Protein AF-A0A251V223-F1 (afdb_monomer)

Structure (mmCIF, N/CA/C/O backbone):
data_AF-A0A251V223-F1
#
_entry.id   AF-A0A251V223-F1
#
loop_
_atom_site.group_PDB
_atom_site.id
_atom_site.type_symbol
_atom_site.label_atom_id
_atom_site.label_alt_id
_atom_site.label_comp_id
_atom_site.label_asym_id
_atom_site.label_entity_id
_atom_site.label_seq_id
_atom_site.pdbx_PDB_ins_code
_atom_site.Cartn_x
_atom_site.Cartn_y
_atom_site.Cartn_z
_atom_site.occupancy
_atom_site.B_iso_or_equiv
_atom_site.auth_seq_id
_atom_site.auth_comp_id
_atom_site.auth_asym_id
_atom_site.auth_atom_id
_atom_site.pdbx_PDB_model_num
ATOM 1 N N . MET A 1 1 ? -6.880 -3.006 -22.322 1.00 41.28 1 MET A N 1
ATOM 2 C CA . MET A 1 1 ? -6.298 -1.917 -21.512 1.00 41.28 1 MET A CA 1
ATOM 3 C C . MET A 1 1 ? -5.594 -2.531 -20.310 1.00 41.28 1 MET A C 1
ATOM 5 O O . MET A 1 1 ? -6.215 -2.569 -19.273 1.00 41.28 1 MET A O 1
ATOM 9 N N . PHE A 1 2 ? -4.364 -3.046 -20.436 1.00 43.62 2 PHE A N 1
ATOM 10 C CA . PHE A 1 2 ? -3.492 -3.341 -19.281 1.00 43.62 2 PHE A CA 1
ATOM 11 C C . PHE A 1 2 ? -2.027 -3.303 -19.741 1.00 43.62 2 PHE A C 1
ATOM 13 O O . PHE A 1 2 ? -1.400 -4.330 -19.948 1.00 43.62 2 PHE A O 1
ATOM 20 N N . TYR A 1 3 ? -1.504 -2.094 -19.959 1.00 54.19 3 TYR A N 1
ATOM 21 C CA . TYR A 1 3 ? -0.071 -1.851 -20.200 1.00 54.19 3 TYR A CA 1
ATOM 22 C C . TYR A 1 3 ? 0.704 -1.681 -18.875 1.00 54.19 3 TYR A C 1
ATOM 24 O O . TYR A 1 3 ? 1.846 -1.253 -18.866 1.00 54.19 3 TYR A O 1
ATOM 32 N N . ALA A 1 4 ? 0.076 -1.966 -17.729 1.00 58.78 4 ALA A N 1
ATOM 33 C CA . ALA A 1 4 ? 0.674 -1.680 -16.427 1.00 58.78 4 ALA A CA 1
ATOM 34 C C . ALA A 1 4 ? 1.586 -2.802 -15.892 1.00 58.78 4 ALA A C 1
ATOM 36 O O . ALA A 1 4 ? 2.316 -2.545 -14.944 1.00 58.78 4 ALA A O 1
ATOM 37 N N . GLY A 1 5 ? 1.583 -4.001 -16.498 1.00 67.31 5 GLY A N 1
ATOM 38 C CA . GLY A 1 5 ? 2.536 -5.083 -16.195 1.00 67.31 5 GLY A CA 1
ATOM 39 C C . GLY A 1 5 ? 2.776 -5.333 -14.697 1.00 67.31 5 GLY A C 1
ATOM 40 O O . GLY A 1 5 ? 1.852 -5.222 -13.891 1.00 67.31 5 GLY A O 1
ATOM 41 N N . SER A 1 6 ? 4.027 -5.636 -14.338 1.00 69.50 6 SER A N 1
ATOM 42 C CA . SER A 1 6 ? 4.510 -5.774 -12.952 1.00 69.50 6 SER A CA 1
ATOM 43 C C . SER A 1 6 ? 4.490 -4.461 -12.159 1.00 69.50 6 SER A C 1
ATOM 45 O O . SER A 1 6 ? 4.339 -4.487 -10.941 1.00 69.50 6 SER A O 1
ATOM 47 N N . ALA A 1 7 ? 4.553 -3.306 -12.831 1.00 74.81 7 ALA A N 1
ATOM 48 C CA . ALA A 1 7 ? 4.525 -1.993 -12.179 1.00 74.81 7 ALA A CA 1
ATOM 49 C C . ALA A 1 7 ? 3.204 -1.728 -11.431 1.00 74.81 7 ALA A C 1
ATOM 51 O O . ALA A 1 7 ? 3.151 -0.948 -10.480 1.00 74.81 7 ALA A O 1
ATOM 52 N N . TRP A 1 8 ? 2.111 -2.391 -11.824 1.00 81.94 8 TRP A N 1
ATOM 53 C CA . TRP A 1 8 ? 0.856 -2.327 -11.076 1.00 81.94 8 TRP A CA 1
ATOM 54 C C . TRP A 1 8 ? 0.956 -2.976 -9.689 1.00 81.94 8 TRP A C 1
ATOM 56 O O . TRP A 1 8 ? 0.368 -2.468 -8.728 1.00 81.94 8 TRP A O 1
ATOM 66 N N . ASP A 1 9 ? 1.712 -4.069 -9.572 1.00 81.19 9 ASP A N 1
ATOM 67 C CA . ASP A 1 9 ? 1.897 -4.784 -8.309 1.00 81.19 9 ASP A CA 1
ATOM 68 C C . ASP A 1 9 ? 2.798 -4.005 -7.342 1.00 81.19 9 ASP A C 1
ATOM 70 O O . ASP A 1 9 ? 2.593 -4.068 -6.129 1.00 81.19 9 ASP A O 1
ATOM 74 N N . GLU A 1 10 ? 3.723 -3.190 -7.851 1.00 80.81 10 GLU A N 1
ATOM 75 C CA . GLU A 1 10 ? 4.549 -2.281 -7.041 1.00 80.81 10 GLU A CA 1
ATOM 76 C C . GLU A 1 10 ? 3.699 -1.206 -6.335 1.00 80.81 10 GLU A C 1
ATOM 78 O O . GLU A 1 10 ? 3.931 -0.860 -5.174 1.00 80.81 10 GLU A O 1
ATOM 83 N N . LEU A 1 11 ? 2.618 -0.746 -6.977 1.00 86.50 11 LEU A N 1
ATOM 84 C CA . LEU A 1 11 ? 1.714 0.280 -6.440 1.00 86.50 11 LEU A CA 1
ATOM 85 C C . LEU A 1 11 ? 0.726 -0.238 -5.380 1.00 86.50 11 LEU A C 1
ATOM 87 O O . LEU A 1 11 ? -0.094 0.535 -4.869 1.00 86.50 11 LEU A O 1
ATOM 91 N N . LYS A 1 12 ? 0.776 -1.526 -5.014 1.00 87.44 12 LYS A N 1
ATOM 92 C CA . LYS A 1 12 ? -0.179 -2.162 -4.088 1.00 87.44 12 LYS A CA 1
ATOM 93 C C . LYS A 1 12 ? -0.335 -1.427 -2.749 1.00 87.44 12 LYS A C 1
ATOM 95 O O . LYS A 1 12 ? -1.466 -1.260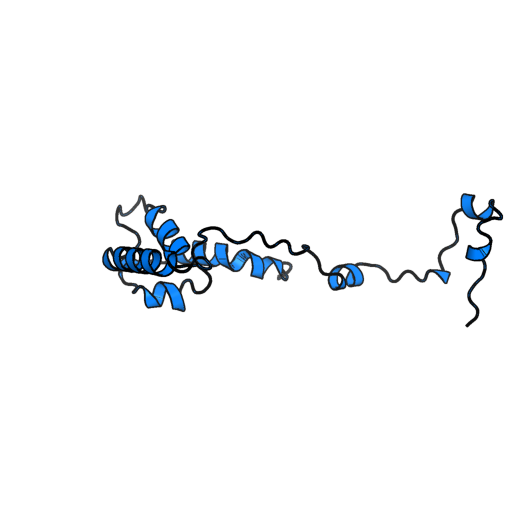 -2.292 1.00 87.44 12 LYS A O 1
ATOM 100 N N . HIS A 1 13 ? 0.759 -0.932 -2.161 1.00 88.88 13 HIS A N 1
ATOM 101 C CA . HIS A 1 13 ? 0.741 -0.210 -0.883 1.00 88.88 13 HIS A CA 1
ATOM 102 C C . HIS A 1 13 ? -0.004 1.127 -1.005 1.00 88.88 13 HIS A C 1
ATOM 104 O O . HIS A 1 13 ? -0.905 1.418 -0.218 1.00 88.88 13 HIS A O 1
ATOM 110 N N . LEU A 1 14 ? 0.311 1.913 -2.041 1.00 89.00 14 LEU A N 1
ATOM 111 C CA . LEU A 1 14 ? -0.360 3.185 -2.320 1.00 89.00 14 LEU A CA 1
ATOM 112 C C . LEU A 1 14 ? -1.855 2.966 -2.577 1.00 89.00 14 LEU A C 1
ATOM 114 O O . LEU A 1 14 ? -2.704 3.682 -2.048 1.00 89.00 14 LEU A O 1
ATOM 118 N N . ARG A 1 15 ? -2.186 1.945 -3.369 1.00 90.44 15 ARG A N 1
ATOM 119 C CA . ARG A 1 15 ? -3.566 1.643 -3.745 1.00 90.44 15 ARG A CA 1
ATOM 120 C C . ARG A 1 15 ? -4.406 1.236 -2.536 1.00 90.44 15 ARG A C 1
ATOM 122 O O . ARG A 1 15 ? -5.544 1.685 -2.419 1.00 90.44 15 ARG A O 1
ATOM 129 N N . GLN A 1 16 ? -3.844 0.448 -1.619 1.00 89.75 16 GLN A N 1
ATOM 130 C CA . GLN A 1 16 ? -4.504 0.140 -0.351 1.00 89.75 16 GLN A CA 1
ATOM 131 C C . GLN A 1 16 ? -4.639 1.364 0.550 1.00 89.75 16 GLN A C 1
ATOM 133 O O . GLN A 1 16 ? -5.707 1.561 1.118 1.00 89.75 16 GLN A O 1
ATOM 138 N N . ALA A 1 17 ? -3.621 2.224 0.640 1.00 89.88 17 ALA A N 1
ATOM 139 C CA . ALA A 1 17 ? -3.705 3.448 1.435 1.00 89.88 17 ALA A CA 1
ATOM 140 C C . ALA A 1 17 ? -4.825 4.375 0.934 1.00 89.88 17 ALA A C 1
ATOM 142 O O . ALA A 1 17 ? -5.624 4.874 1.724 1.00 89.88 17 ALA A O 1
ATOM 143 N N . ILE A 1 18 ? -4.939 4.551 -0.385 1.00 88.81 18 ILE A N 1
ATOM 144 C CA . ILE A 1 18 ? -6.023 5.327 -0.999 1.00 88.81 18 ILE A CA 1
ATOM 145 C C . ILE A 1 18 ? -7.374 4.641 -0.769 1.00 88.81 18 ILE A C 1
ATOM 147 O O . ILE A 1 18 ? -8.328 5.299 -0.360 1.00 88.81 18 ILE A O 1
ATOM 151 N N . GLY A 1 19 ? -7.458 3.323 -0.979 1.00 88.06 19 GLY A N 1
ATOM 152 C CA . GLY A 1 19 ? -8.669 2.548 -0.709 1.00 88.06 19 GLY A CA 1
ATOM 153 C C . GLY A 1 19 ? -9.146 2.731 0.731 1.00 88.06 19 GLY A C 1
ATOM 154 O O . GLY A 1 19 ? -10.297 3.086 0.958 1.00 88.06 19 GLY A O 1
ATOM 155 N N . PHE A 1 20 ? -8.234 2.613 1.695 1.00 87.31 20 PHE A N 1
ATOM 156 C CA . PHE A 1 20 ? -8.496 2.868 3.106 1.00 87.31 20 PHE A CA 1
ATOM 157 C C . PHE A 1 20 ? -8.990 4.290 3.372 1.00 87.31 20 PHE A C 1
ATOM 159 O O . PHE A 1 20 ? -9.886 4.489 4.191 1.00 87.31 20 PHE A O 1
ATOM 166 N N . LEU A 1 21 ? -8.434 5.296 2.692 1.00 84.88 21 LEU A N 1
ATOM 167 C CA . LEU A 1 21 ? -8.851 6.687 2.854 1.00 84.88 21 LEU A CA 1
ATOM 168 C C . LEU A 1 21 ? -10.285 6.936 2.370 1.00 84.88 21 LEU A C 1
ATOM 170 O O . LEU A 1 21 ? -11.006 7.673 3.039 1.00 84.88 21 LEU A O 1
ATOM 174 N N . VAL A 1 22 ? -10.713 6.282 1.291 1.00 84.94 22 VAL A N 1
ATOM 175 C CA . VAL A 1 22 ? -12.019 6.511 0.645 1.00 84.94 22 VAL A CA 1
ATOM 176 C C . VAL A 1 22 ? -13.176 5.750 1.315 1.00 84.94 22 VAL A C 1
ATOM 178 O O . VAL A 1 22 ? -14.339 6.068 1.079 1.00 84.94 22 VAL A O 1
ATOM 181 N N . ILE A 1 23 ? -12.899 4.771 2.182 1.00 83.50 23 ILE A N 1
ATOM 182 C CA . ILE A 1 23 ? -13.949 3.996 2.865 1.00 83.50 23 ILE A CA 1
ATOM 183 C C . ILE A 1 23 ? -14.841 4.893 3.734 1.00 83.50 23 ILE A C 1
ATOM 185 O O . ILE A 1 23 ? -14.364 5.664 4.568 1.00 83.50 23 ILE A O 1
ATOM 189 N N . HIS A 1 24 ? -16.155 4.729 3.585 1.00 74.50 24 HIS A N 1
ATOM 190 C CA . HIS A 1 24 ? -17.157 5.355 4.443 1.00 74.50 24 HIS A CA 1
ATOM 191 C C . HIS A 1 24 ? -17.365 4.556 5.743 1.00 74.50 24 HIS A C 1
ATOM 193 O O . HIS A 1 24 ? -17.183 3.343 5.775 1.00 74.50 24 HIS A O 1
ATOM 199 N N . GLU A 1 25 ? -17.767 5.238 6.822 1.00 71.25 25 GLU A N 1
ATOM 200 C CA . GLU A 1 25 ? -18.110 4.629 8.125 1.00 71.25 25 GLU A CA 1
ATOM 201 C C . GLU A 1 25 ? -17.005 3.781 8.790 1.00 71.25 25 GLU A C 1
ATOM 203 O O . GLU A 1 25 ? -17.272 2.817 9.510 1.00 71.25 25 GLU A O 1
ATOM 208 N N . LYS A 1 26 ? -15.744 4.178 8.620 1.00 76.12 26 LYS A N 1
ATOM 209 C CA . LYS A 1 26 ? -14.575 3.536 9.244 1.00 76.12 26 LYS A CA 1
ATOM 210 C C . LYS A 1 26 ? -14.656 3.404 10.780 1.00 76.12 26 LYS A C 1
ATOM 212 O O . LYS A 1 26 ? -14.016 2.526 11.350 1.00 76.12 26 LYS A O 1
ATOM 217 N N . SER A 1 27 ? -15.473 4.215 11.459 1.00 72.62 27 SER A N 1
ATOM 218 C CA . SER A 1 27 ? -15.721 4.127 12.907 1.00 72.62 27 SER A CA 1
ATOM 219 C C . SER A 1 27 ? -16.454 2.854 13.349 1.00 72.62 27 SER A C 1
ATOM 221 O O . SER A 1 27 ? -16.389 2.507 14.526 1.00 72.62 27 SER A O 1
ATOM 223 N N . LYS A 1 28 ? -17.131 2.148 12.433 1.00 80.38 28 LYS A N 1
ATOM 224 C CA . LYS A 1 28 ? -17.814 0.874 12.717 1.00 80.38 28 LYS A CA 1
ATOM 225 C C . LYS A 1 28 ? -16.920 -0.347 12.503 1.00 80.38 28 LYS A C 1
ATOM 227 O O . LYS A 1 28 ? -17.322 -1.453 12.851 1.00 80.38 28 LYS A O 1
ATOM 232 N N . LYS A 1 29 ? -15.739 -0.160 11.908 1.00 84.19 29 LYS A N 1
ATOM 233 C CA . LYS A 1 29 ? -14.821 -1.246 11.572 1.00 84.19 29 LYS A CA 1
ATOM 234 C C . LYS A 1 29 ? -13.925 -1.596 12.748 1.00 84.19 29 LYS A C 1
ATOM 236 O O . LYS A 1 29 ? -13.388 -0.727 13.434 1.00 84.19 29 LYS A O 1
ATOM 241 N N . THR A 1 30 ? -13.773 -2.892 12.974 1.00 88.00 30 THR A N 1
ATOM 242 C CA . THR A 1 30 ? -12.858 -3.440 13.971 1.00 88.00 30 THR A CA 1
ATOM 243 C C . THR A 1 30 ? -11.421 -3.422 13.456 1.00 88.00 30 THR A C 1
ATOM 245 O O . THR A 1 30 ? -11.166 -3.298 12.259 1.00 88.00 30 THR A O 1
ATOM 248 N N . LEU A 1 31 ? -10.460 -3.543 14.373 1.00 87.06 31 LEU A N 1
ATOM 249 C CA . LEU A 1 31 ? -9.045 -3.579 14.008 1.00 87.06 31 LEU A CA 1
ATOM 250 C C . LEU A 1 31 ? -8.720 -4.753 13.073 1.00 87.06 31 LEU A C 1
ATOM 252 O O . LEU A 1 31 ? -7.970 -4.569 12.119 1.00 87.06 31 LEU A O 1
ATOM 256 N N . ASP A 1 32 ? -9.303 -5.924 13.328 1.00 87.38 32 ASP A N 1
ATOM 257 C CA . ASP A 1 32 ? -9.048 -7.127 12.537 1.00 87.38 32 ASP A CA 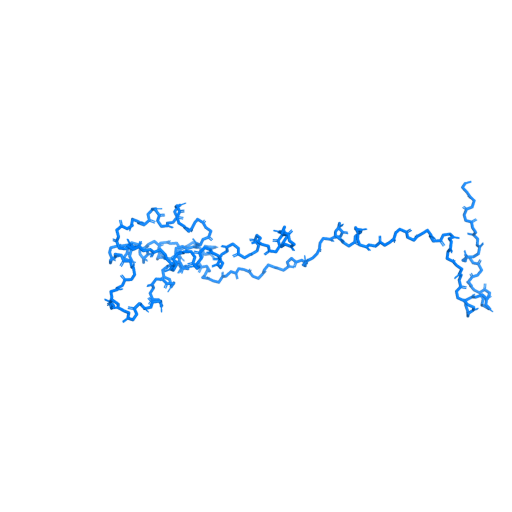1
ATOM 258 C C . ASP A 1 32 ? -9.590 -6.981 11.110 1.00 87.38 32 ASP A C 1
ATOM 260 O O . ASP A 1 32 ? -8.864 -7.257 10.162 1.00 87.38 32 ASP A O 1
ATOM 264 N N . GLU A 1 33 ? -10.799 -6.438 10.933 1.00 88.69 33 GLU A N 1
ATOM 265 C CA . GLU A 1 33 ? -11.322 -6.118 9.594 1.00 88.69 33 GLU A CA 1
ATOM 266 C C . GLU A 1 33 ? -10.410 -5.120 8.858 1.00 88.69 33 GLU A C 1
ATOM 268 O O . GLU A 1 33 ? -10.194 -5.225 7.653 1.00 88.69 33 GLU A O 1
ATOM 273 N N . ILE A 1 34 ? -9.841 -4.139 9.567 1.00 87.88 34 ILE A N 1
ATOM 274 C CA . ILE A 1 34 ? -8.948 -3.151 8.948 1.00 87.88 34 ILE A CA 1
ATOM 275 C C . ILE A 1 34 ? -7.639 -3.796 8.486 1.00 87.88 34 ILE A C 1
ATOM 277 O O . ILE A 1 34 ? -7.187 -3.516 7.379 1.00 87.88 34 ILE A O 1
ATOM 281 N N . ILE A 1 35 ? -7.029 -4.644 9.313 1.00 87.25 35 ILE A N 1
ATOM 282 C CA . ILE A 1 35 ? -5.737 -5.265 9.000 1.00 87.25 35 ILE A CA 1
ATOM 283 C C . ILE A 1 35 ? -5.904 -6.369 7.956 1.00 87.25 35 ILE A C 1
ATOM 285 O O . ILE A 1 35 ? -5.149 -6.407 6.992 1.00 87.25 35 ILE A O 1
ATOM 289 N N . TYR A 1 36 ? -6.876 -7.260 8.134 1.00 87.56 36 TYR A N 1
ATOM 290 C CA . TYR A 1 36 ? -6.972 -8.478 7.333 1.00 87.56 36 TYR A CA 1
ATOM 291 C C . TYR A 1 36 ? -7.838 -8.315 6.082 1.00 87.56 36 TYR A C 1
ATOM 293 O O . TYR A 1 36 ? -7.478 -8.862 5.041 1.00 87.56 36 TYR A O 1
ATOM 301 N N . ASP A 1 37 ? -8.918 -7.528 6.141 1.00 86.12 37 ASP A N 1
ATOM 302 C CA . ASP A 1 37 ? -9.839 -7.394 5.003 1.00 86.12 37 ASP A CA 1
ATOM 303 C C . ASP A 1 37 ? -9.549 -6.150 4.157 1.00 86.12 37 ASP A C 1
ATOM 305 O O . ASP A 1 37 ? -9.617 -6.200 2.928 1.00 86.12 37 ASP A O 1
ATOM 309 N N . LEU A 1 38 ? -9.237 -5.016 4.794 1.00 86.88 38 LEU A N 1
ATOM 310 C CA . LEU A 1 38 ? -9.077 -3.739 4.089 1.00 86.88 38 LEU A CA 1
ATOM 311 C C . LEU A 1 38 ? -7.636 -3.484 3.638 1.00 86.88 38 LEU A C 1
ATOM 313 O O . LEU A 1 38 ? -7.409 -3.069 2.498 1.00 86.88 38 LEU A O 1
ATOM 317 N N . CYS A 1 39 ? -6.667 -3.719 4.523 1.00 89.62 39 CYS A N 1
ATOM 318 C CA . CYS A 1 39 ? -5.280 -3.302 4.331 1.00 89.62 39 CYS A CA 1
ATOM 319 C C . CYS A 1 39 ? -4.244 -4.414 4.593 1.00 89.62 39 CYS A C 1
ATOM 321 O O . CYS A 1 39 ? -3.268 -4.149 5.295 1.00 89.62 39 CYS A O 1
ATOM 323 N N . PRO A 1 40 ? -4.369 -5.624 4.013 1.00 88.69 40 PRO A N 1
ATOM 324 C CA . PRO A 1 40 ? -3.450 -6.732 4.303 1.00 88.69 40 PRO A CA 1
ATOM 325 C C . PRO A 1 40 ? -1.992 -6.499 3.885 1.00 88.69 40 PRO A C 1
ATOM 327 O O . PRO A 1 40 ? -1.120 -7.266 4.280 1.00 88.69 40 PRO A O 1
ATOM 330 N N . VAL A 1 41 ? -1.708 -5.479 3.070 1.00 86.94 41 VAL A N 1
ATOM 331 C CA . VAL A 1 41 ? -0.349 -5.149 2.616 1.00 86.94 41 VAL A CA 1
ATOM 332 C C . VAL A 1 41 ? 0.254 -3.996 3.429 1.00 86.94 41 VAL A C 1
ATOM 334 O O . VAL A 1 41 ? 1.468 -3.820 3.423 1.00 86.94 41 VAL A O 1
ATOM 337 N N . LEU A 1 42 ? -0.554 -3.216 4.155 1.00 87.81 42 LEU A N 1
ATOM 338 C CA . LEU A 1 42 ? -0.051 -2.127 4.996 1.00 87.81 42 LEU A CA 1
ATOM 339 C C . LEU A 1 42 ? 0.251 -2.615 6.411 1.00 87.81 42 LEU A C 1
ATOM 341 O O . LEU A 1 42 ? -0.519 -3.362 7.013 1.00 87.81 42 LEU A O 1
ATOM 345 N N . SER A 1 43 ? 1.340 -2.114 6.992 1.00 87.38 43 SER A N 1
ATOM 346 C CA . SER A 1 43 ? 1.656 -2.394 8.391 1.00 87.38 43 SER A CA 1
ATOM 347 C C . SER A 1 43 ? 0.740 -1.620 9.343 1.00 87.38 43 SER A C 1
ATOM 349 O O . SER A 1 43 ? 0.236 -0.537 9.026 1.00 87.38 43 SER A O 1
ATOM 351 N N . ILE A 1 44 ? 0.581 -2.123 10.572 1.00 88.12 44 ILE A N 1
ATOM 352 C CA . ILE A 1 44 ? -0.179 -1.436 11.631 1.00 88.12 44 ILE A CA 1
ATOM 353 C C . ILE A 1 44 ? 0.356 -0.013 11.848 1.00 88.12 44 ILE A C 1
ATOM 355 O O . ILE A 1 44 ? -0.424 0.918 12.050 1.00 88.12 44 ILE A O 1
ATOM 359 N N . GLN A 1 45 ? 1.676 0.181 11.746 1.00 86.31 45 GLN A N 1
ATOM 360 C CA . GLN A 1 45 ? 2.292 1.500 11.868 1.00 86.31 45 GLN A CA 1
ATOM 361 C C . GLN A 1 45 ? 1.884 2.446 10.733 1.00 86.31 45 GLN A C 1
ATOM 363 O O . GLN A 1 45 ? 1.587 3.615 10.990 1.00 86.31 45 GLN A O 1
ATOM 368 N N . GLN A 1 46 ? 1.847 1.960 9.489 1.00 88.38 46 GLN A N 1
ATOM 369 C CA . GLN A 1 46 ? 1.413 2.742 8.330 1.00 88.38 46 GLN A CA 1
ATOM 370 C C . GLN A 1 46 ? -0.062 3.124 8.444 1.00 88.38 46 GLN A C 1
ATOM 372 O O . GLN A 1 46 ? -0.402 4.296 8.287 1.00 88.38 46 GLN A O 1
ATOM 377 N N . ILE A 1 47 ? -0.923 2.169 8.805 1.00 87.88 47 ILE A N 1
ATOM 378 C CA . ILE A 1 47 ? -2.359 2.405 9.001 1.00 87.88 47 ILE A CA 1
ATOM 379 C C . ILE A 1 47 ? -2.586 3.424 10.122 1.00 87.88 47 ILE A C 1
ATOM 381 O O . ILE A 1 47 ? -3.356 4.370 9.943 1.00 87.88 47 ILE A O 1
ATOM 385 N N . TYR A 1 48 ? -1.890 3.283 11.256 1.00 87.00 48 TYR A N 1
ATOM 386 C CA . TYR A 1 48 ? -1.960 4.233 12.367 1.00 87.00 48 TYR A CA 1
ATOM 387 C C . TYR A 1 48 ? -1.575 5.643 11.914 1.00 87.00 48 TYR A C 1
ATOM 389 O O . TYR A 1 48 ? -2.341 6.583 12.119 1.00 87.00 48 TYR A O 1
ATOM 397 N N . ARG A 1 49 ? -0.433 5.787 11.227 1.00 86.56 49 ARG A N 1
ATOM 398 C CA . ARG A 1 49 ? 0.027 7.078 10.704 1.00 86.56 49 ARG A CA 1
ATOM 399 C C . ARG A 1 49 ? -0.991 7.703 9.756 1.00 86.56 49 ARG A C 1
ATOM 401 O O . ARG A 1 49 ? -1.349 8.859 9.963 1.00 86.56 49 ARG A O 1
ATOM 408 N N . ILE A 1 50 ? -1.487 6.952 8.770 1.00 86.75 50 ILE A N 1
ATOM 409 C CA . ILE A 1 50 ? -2.516 7.428 7.830 1.00 86.75 50 ILE A CA 1
ATOM 410 C C . ILE A 1 50 ? -3.757 7.900 8.601 1.00 86.75 50 ILE A C 1
ATOM 412 O O . ILE A 1 50 ? -4.260 8.991 8.351 1.00 86.75 50 ILE A O 1
ATOM 416 N N . SER A 1 51 ? -4.203 7.122 9.588 1.00 84.50 51 SER A N 1
ATOM 417 C CA . SER A 1 51 ? -5.414 7.401 10.370 1.00 84.50 51 SER A CA 1
ATOM 418 C C . SER A 1 51 ? -5.302 8.627 11.277 1.00 84.50 51 SER A C 1
ATOM 420 O O . SER A 1 51 ? -6.312 9.266 11.551 1.00 84.50 51 SER A O 1
ATOM 422 N N . THR A 1 52 ? -4.099 8.944 11.764 1.00 81.19 52 THR A N 1
ATOM 423 C CA . THR A 1 52 ? -3.860 10.102 12.643 1.00 81.19 52 THR A CA 1
ATOM 424 C C . THR A 1 52 ? -3.407 11.358 11.903 1.00 81.19 52 THR A C 1
ATOM 426 O O . THR A 1 52 ? -3.536 12.448 12.448 1.00 81.19 52 THR A O 1
ATOM 429 N N . MET A 1 53 ? -2.847 11.223 10.695 1.00 80.38 53 MET A N 1
ATOM 430 C CA . MET A 1 53 ? -2.403 12.361 9.878 1.00 80.38 53 MET A CA 1
ATOM 431 C C . MET A 1 53 ? -3.500 12.869 8.937 1.00 80.38 53 MET A C 1
ATOM 433 O O . MET A 1 53 ? -3.474 14.036 8.560 1.00 80.38 53 MET A O 1
ATOM 437 N N . TYR A 1 54 ? -4.454 12.016 8.550 1.00 69.88 54 TYR A N 1
ATOM 438 C CA . TYR A 1 54 ? -5.600 12.426 7.746 1.00 69.88 54 TYR A CA 1
ATOM 439 C C . TYR A 1 54 ? -6.716 12.985 8.634 1.00 69.88 54 TYR A C 1
ATOM 441 O O . TYR A 1 54 ? -7.242 12.286 9.503 1.00 69.88 54 TYR A O 1
ATOM 449 N N . TRP A 1 55 ? -7.094 14.237 8.386 1.00 62.69 55 TRP A N 1
ATOM 450 C CA . TRP A 1 55 ? -8.192 14.918 9.063 1.00 62.69 55 TRP A CA 1
ATOM 451 C C . TRP A 1 55 ? -9.311 15.182 8.052 1.00 62.69 55 TRP A C 1
ATOM 453 O O . TRP A 1 55 ? -9.086 15.834 7.034 1.00 62.69 55 TRP A O 1
ATOM 463 N N . ASP A 1 56 ? -10.502 14.630 8.293 1.00 63.44 56 ASP A N 1
ATOM 464 C CA . ASP A 1 56 ? -11.672 14.931 7.467 1.00 63.44 56 ASP A CA 1
ATOM 465 C C . ASP A 1 56 ? -12.291 16.252 7.940 1.00 63.44 56 ASP A C 1
ATOM 467 O O . ASP A 1 56 ? -13.047 16.301 8.918 1.00 63.44 56 ASP A O 1
ATOM 471 N N . ASP A 1 57 ? -11.952 17.330 7.233 1.00 58.38 57 ASP A N 1
ATOM 472 C CA . ASP A 1 57 ? -12.419 18.693 7.503 1.00 58.38 57 ASP A CA 1
ATOM 473 C C . ASP A 1 57 ? -13.954 18.830 7.487 1.00 58.38 57 ASP A C 1
ATOM 475 O O . ASP A 1 57 ? -14.485 19.781 8.062 1.00 58.38 57 ASP A O 1
ATOM 479 N N . LYS A 1 58 ? -14.700 17.901 6.862 1.00 57.16 58 LYS A N 1
ATOM 480 C CA . LYS A 1 58 ? -16.169 17.992 6.773 1.00 57.16 58 LYS A CA 1
ATOM 481 C C . LYS A 1 58 ? -16.903 17.505 8.018 1.00 57.16 58 LYS A C 1
ATOM 483 O O . LYS A 1 58 ? -18.017 17.968 8.259 1.00 57.16 58 LYS A O 1
ATOM 488 N N . TYR A 1 59 ? -16.315 16.595 8.795 1.00 56.34 59 TYR A N 1
ATOM 489 C CA . TYR A 1 59 ? -16.996 15.977 9.941 1.00 56.34 59 TYR A CA 1
ATOM 490 C C . TYR A 1 59 ? -16.236 16.099 11.265 1.00 56.34 59 TYR A C 1
ATOM 492 O O . TYR A 1 59 ? -16.816 15.804 12.305 1.00 56.34 59 TYR A O 1
ATOM 500 N N . GLY A 1 60 ? -14.975 16.559 11.271 1.00 54.09 60 GLY A N 1
ATOM 501 C CA . GLY A 1 60 ? -14.219 16.859 12.500 1.00 54.09 60 GLY A CA 1
ATOM 502 C C . GLY A 1 60 ? -14.014 15.664 13.445 1.00 54.09 60 GLY A C 1
ATOM 503 O O . GLY A 1 60 ? -13.547 15.827 14.572 1.00 54.09 60 GLY A O 1
ATOM 504 N N . THR A 1 61 ? -14.381 14.461 13.007 1.00 55.69 61 THR A N 1
ATOM 505 C CA . THR A 1 61 ? -14.284 13.218 13.764 1.00 55.69 61 THR A CA 1
ATOM 506 C C . THR A 1 61 ? -13.107 12.402 13.263 1.00 55.69 61 THR A C 1
ATOM 508 O O . THR A 1 61 ? -12.921 12.240 12.057 1.00 55.69 61 THR A O 1
ATOM 511 N N . HIS A 1 62 ? -12.340 11.842 14.200 1.00 58.78 62 HIS A N 1
ATOM 512 C CA . HIS A 1 62 ? -11.280 10.884 13.902 1.00 58.78 62 HIS A CA 1
ATOM 513 C C . HIS A 1 62 ? -11.820 9.781 12.982 1.00 58.78 62 HIS A C 1
ATOM 515 O O . HIS A 1 62 ? -12.873 9.202 13.249 1.00 58.78 62 HIS A O 1
ATOM 521 N N . SER A 1 63 ? -11.092 9.496 11.899 1.00 68.62 63 SER A N 1
ATOM 522 C CA . SER A 1 63 ? -11.515 8.531 10.875 1.00 68.62 63 SER A CA 1
ATOM 523 C C . SER A 1 63 ? -11.747 7.123 11.436 1.00 68.62 63 SER A C 1
ATOM 525 O O . SER A 1 63 ? -12.497 6.358 10.852 1.00 68.62 63 SER A O 1
ATOM 527 N N . LEU A 1 64 ? -11.131 6.760 12.563 1.00 78.56 64 LEU A N 1
ATOM 528 C CA . LEU A 1 64 ? -11.287 5.458 13.211 1.00 78.56 64 LEU A CA 1
ATOM 529 C C . LEU A 1 64 ? -11.858 5.592 14.621 1.00 78.56 64 LEU A C 1
ATOM 531 O O . LEU A 1 64 ? -11.696 6.621 15.277 1.00 78.56 64 LEU A O 1
ATOM 535 N N . HIS A 1 65 ? -12.467 4.509 15.111 1.00 83.38 65 HIS A N 1
ATOM 536 C CA . HIS A 1 65 ? -12.912 4.432 16.498 1.00 83.38 65 HIS A CA 1
ATOM 537 C C . HIS A 1 65 ? -11.717 4.607 17.462 1.00 83.38 65 HIS A C 1
ATOM 539 O O . HIS A 1 65 ? -10.668 3.991 17.236 1.00 83.38 65 HIS A O 1
ATOM 545 N N . PRO A 1 66 ? -11.845 5.381 18.557 1.00 82.69 66 PRO A N 1
ATOM 546 C CA . PRO A 1 66 ? -10.747 5.620 19.500 1.00 82.69 66 PRO A CA 1
ATOM 547 C C . PRO A 1 66 ? -10.122 4.333 20.053 1.00 82.69 66 PRO A C 1
ATOM 549 O O . PRO A 1 66 ? -8.901 4.240 20.189 1.00 82.69 66 PRO A O 1
ATOM 552 N N . ASP A 1 67 ? -10.941 3.307 20.295 1.00 86.19 67 ASP A N 1
ATOM 553 C CA . ASP A 1 67 ? -10.463 2.005 20.773 1.00 86.19 67 ASP A CA 1
ATOM 554 C C . ASP A 1 67 ? -9.565 1.299 19.757 1.00 86.19 67 ASP A C 1
ATOM 556 O O . ASP A 1 67 ? -8.611 0.625 20.137 1.00 86.19 67 ASP A O 1
ATOM 560 N N . VAL A 1 68 ? -9.841 1.463 18.460 1.00 87.44 68 VAL A N 1
ATOM 561 C CA . VAL A 1 68 ? -9.008 0.903 17.389 1.00 87.44 68 VAL A CA 1
ATOM 562 C C . VAL A 1 68 ? -7.652 1.605 17.380 1.00 87.44 68 VAL A C 1
ATOM 564 O O . VAL A 1 68 ? -6.625 0.932 17.371 1.00 87.44 68 VAL A O 1
ATOM 567 N N . ILE A 1 69 ? -7.632 2.938 17.488 1.00 86.81 69 ILE A N 1
ATOM 568 C CA . ILE A 1 69 ? -6.393 3.730 17.571 1.00 86.81 69 ILE A CA 1
ATOM 569 C C . ILE A 1 69 ? -5.574 3.336 18.813 1.00 86.81 69 ILE A C 1
ATOM 571 O O . ILE A 1 69 ? -4.352 3.180 18.738 1.00 86.81 69 ILE A O 1
ATOM 575 N N . SER A 1 70 ? -6.240 3.133 19.952 1.00 87.19 70 SER A N 1
ATOM 576 C CA . SER A 1 70 ? -5.607 2.686 21.196 1.00 87.19 70 SER A CA 1
ATOM 577 C C . SER A 1 70 ? -4.998 1.285 21.057 1.00 87.19 70 SER A C 1
ATOM 579 O O . SER A 1 70 ? -3.828 1.080 21.384 1.00 87.19 70 SER A O 1
ATOM 581 N N . LYS A 1 71 ? -5.742 0.331 20.480 1.00 88.25 71 LYS A N 1
ATOM 582 C CA . LYS A 1 71 ? -5.242 -1.025 20.201 1.00 88.25 71 LYS A CA 1
ATOM 583 C C . LYS A 1 71 ? -4.049 -1.010 19.244 1.00 88.25 71 LYS A C 1
ATOM 585 O O . LYS A 1 71 ? -3.056 -1.680 19.521 1.00 88.25 71 LYS A O 1
ATOM 590 N N . MET A 1 72 ? -4.106 -0.214 18.173 1.00 88.19 72 MET A N 1
ATOM 591 C CA . MET A 1 72 ? -2.982 -0.041 17.245 1.00 88.19 72 MET A CA 1
ATOM 592 C C . MET A 1 72 ? -1.733 0.457 17.980 1.00 88.19 72 MET A C 1
ATOM 594 O O . MET A 1 72 ? -0.663 -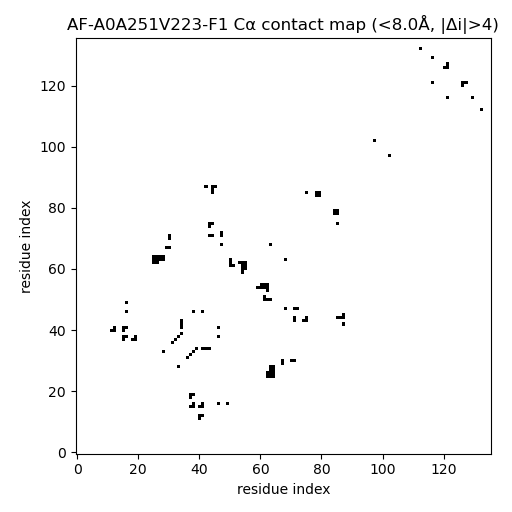0.117 17.812 1.00 88.19 72 MET A O 1
ATOM 598 N N . ARG A 1 73 ? -1.865 1.451 18.869 1.00 85.94 73 ARG A N 1
ATOM 599 C CA . ARG A 1 73 ? -0.743 1.966 19.672 1.00 85.94 73 ARG A CA 1
ATOM 600 C C . ARG A 1 73 ? -0.099 0.882 20.542 1.00 85.94 73 ARG A C 1
ATOM 602 O O . ARG A 1 73 ? 1.127 0.795 20.604 1.00 85.94 73 ARG A O 1
ATOM 609 N N . VAL A 1 74 ? -0.906 0.048 21.200 1.00 86.12 74 VAL A N 1
ATOM 610 C CA . VAL A 1 74 ? -0.402 -1.059 22.032 1.00 86.12 74 VAL A CA 1
ATOM 611 C C . VAL A 1 74 ? 0.361 -2.075 21.183 1.00 86.12 74 VAL A C 1
ATOM 613 O O . VAL A 1 74 ? 1.473 -2.458 21.548 1.00 86.12 74 VAL A O 1
ATOM 616 N N . LEU A 1 75 ? -0.194 -2.471 20.035 1.00 82.81 75 LEU A N 1
ATOM 617 C CA . LEU A 1 75 ? 0.448 -3.426 19.127 1.00 82.81 75 LEU A CA 1
ATOM 618 C C . LEU A 1 75 ? 1.760 -2.883 18.557 1.00 82.81 75 LEU A C 1
ATOM 620 O O . LEU A 1 75 ? 2.773 -3.570 18.614 1.00 82.81 75 LEU A O 1
ATOM 624 N N . MET A 1 76 ? 1.787 -1.614 18.142 1.00 76.25 76 MET A N 1
ATOM 625 C CA . MET A 1 76 ? 3.011 -0.962 17.665 1.00 76.25 76 MET A CA 1
ATOM 626 C C . MET A 1 76 ? 4.115 -0.964 18.726 1.00 76.25 76 MET A C 1
ATOM 628 O O . MET A 1 76 ? 5.277 -1.180 18.398 1.00 76.25 76 MET A O 1
ATOM 632 N N . THR A 1 77 ? 3.769 -0.757 19.999 1.00 73.31 77 THR A N 1
ATOM 633 C CA . THR A 1 77 ? 4.742 -0.782 21.104 1.00 73.31 77 THR A CA 1
ATOM 634 C C . THR A 1 77 ? 5.263 -2.200 21.370 1.00 73.31 77 THR A C 1
ATOM 636 O O . THR A 1 77 ? 6.427 -2.378 21.721 1.00 73.31 77 THR A O 1
ATOM 639 N N . LYS A 1 78 ? 4.423 -3.223 21.170 1.00 66.81 78 LYS A N 1
ATOM 640 C CA . LYS A 1 78 ? 4.790 -4.635 21.339 1.00 66.81 78 LYS A CA 1
ATOM 641 C C . LYS A 1 78 ? 5.701 -5.136 20.212 1.00 66.81 78 LYS A C 1
ATOM 643 O O . LYS A 1 78 ? 6.667 -5.838 20.498 1.00 66.81 78 LYS A O 1
ATOM 648 N N . ASP A 1 79 ? 5.441 -4.715 18.977 1.00 60.25 79 ASP A N 1
ATOM 649 C CA . ASP A 1 79 ? 6.244 -5.073 17.800 1.00 60.25 79 ASP A CA 1
ATOM 650 C C . ASP A 1 79 ? 7.567 -4.295 17.722 1.00 60.25 79 ASP A C 1
ATOM 652 O O . ASP A 1 79 ? 8.535 -4.783 17.149 1.00 60.25 79 ASP A O 1
ATOM 656 N N . SER A 1 80 ? 7.663 -3.128 18.374 1.00 56.25 80 SER A N 1
ATOM 657 C CA . SER A 1 80 ? 8.906 -2.333 18.457 1.00 56.25 80 SER A CA 1
ATOM 658 C C . SER A 1 80 ? 10.031 -3.037 19.228 1.00 56.25 80 SER A C 1
ATOM 660 O O . SER A 1 80 ? 11.199 -2.700 19.060 1.00 56.25 80 SER A O 1
ATOM 662 N N . ASN A 1 81 ? 9.698 -4.037 20.050 1.00 55.84 81 ASN A N 1
ATOM 663 C CA . ASN A 1 81 ? 10.679 -4.897 20.717 1.00 55.84 81 ASN A CA 1
ATOM 664 C C . ASN A 1 81 ? 11.258 -5.976 19.780 1.00 55.84 81 ASN A C 1
ATOM 666 O O . ASN A 1 81 ? 12.165 -6.704 20.177 1.00 55.84 81 ASN A O 1
ATOM 670 N N . ASN A 1 82 ? 10.745 -6.086 18.551 1.00 54.88 82 ASN A N 1
ATOM 671 C CA . ASN A 1 82 ? 11.162 -7.049 17.543 1.00 54.88 82 ASN A CA 1
ATOM 672 C C . ASN A 1 82 ? 11.729 -6.269 16.340 1.00 54.88 82 ASN A C 1
ATOM 674 O O . ASN A 1 82 ? 11.000 -5.838 15.449 1.00 54.88 82 ASN A O 1
ATOM 678 N N . ALA A 1 83 ? 13.045 -6.039 16.349 1.00 49.25 83 ALA A N 1
ATOM 679 C CA . ALA A 1 83 ? 13.780 -5.051 15.540 1.00 49.25 83 ALA A CA 1
ATOM 680 C C . ALA A 1 83 ? 13.721 -5.200 13.997 1.00 49.25 83 ALA A C 1
ATOM 682 O O . ALA A 1 83 ? 14.439 -4.499 13.292 1.00 49.25 83 ALA A O 1
ATOM 683 N N . VAL A 1 84 ? 12.884 -6.090 13.460 1.00 49.03 84 VAL A N 1
ATOM 684 C CA . VAL A 1 84 ? 12.767 -6.390 12.020 1.00 49.03 84 VAL A CA 1
ATOM 685 C C . VAL A 1 84 ? 11.417 -5.935 11.433 1.00 49.03 84 VAL A C 1
ATOM 687 O O . VAL A 1 84 ? 11.295 -5.809 10.223 1.00 49.03 84 VAL A O 1
ATOM 690 N N . GLY A 1 85 ? 10.406 -5.627 12.260 1.00 50.69 85 GLY A N 1
ATOM 691 C CA . GLY A 1 85 ? 9.048 -5.286 11.792 1.00 50.69 85 GLY A CA 1
ATOM 692 C C . GLY A 1 85 ? 8.631 -3.815 11.925 1.00 50.69 85 GLY A C 1
ATOM 693 O O . GLY A 1 85 ? 7.473 -3.489 11.674 1.00 50.69 85 GLY A O 1
ATOM 694 N N . SER A 1 86 ? 9.523 -2.923 12.370 1.00 52.97 86 SER A N 1
ATOM 695 C CA . SER A 1 86 ? 9.150 -1.575 12.834 1.00 52.97 86 SER A CA 1
ATOM 696 C C . SER A 1 86 ? 9.381 -0.443 11.825 1.00 52.97 86 SER A C 1
ATOM 698 O O . SER A 1 86 ? 9.416 0.721 12.236 1.00 52.97 86 SER A O 1
ATOM 700 N N . SER A 1 87 ? 9.619 -0.741 10.545 1.00 63.69 87 SER A N 1
ATOM 701 C CA . SER A 1 87 ? 9.789 0.319 9.550 1.00 63.69 87 SER A CA 1
ATOM 702 C C . SER A 1 87 ? 8.423 0.825 9.090 1.00 63.69 87 SER A C 1
ATOM 704 O O . SER A 1 87 ? 7.605 0.092 8.539 1.00 63.69 87 SER A O 1
ATOM 706 N N . PHE A 1 88 ? 8.168 2.112 9.321 1.00 73.62 88 PHE A N 1
ATOM 707 C CA . PHE A 1 88 ? 7.039 2.816 8.714 1.00 73.62 88 PHE A CA 1
ATOM 708 C C . PHE A 1 88 ? 7.224 2.964 7.194 1.00 73.62 88 PHE A C 1
ATOM 710 O O . PHE A 1 88 ? 6.244 2.997 6.446 1.00 73.62 88 PHE A O 1
ATOM 717 N N . LEU A 1 89 ? 8.476 3.091 6.753 1.00 82.06 89 LEU A N 1
ATOM 718 C CA . LEU A 1 89 ? 8.826 3.297 5.356 1.00 82.06 89 LEU A CA 1
ATOM 719 C C . LEU A 1 89 ? 8.808 1.964 4.614 1.00 82.06 89 LEU A C 1
ATOM 721 O O . LEU A 1 89 ? 9.123 0.925 5.189 1.00 82.06 89 LEU A O 1
ATOM 725 N N . LEU A 1 90 ? 8.431 2.022 3.340 1.00 82.06 90 LEU A N 1
ATOM 726 C CA . LEU A 1 90 ? 8.647 0.904 2.432 1.00 82.06 90 LEU A CA 1
ATOM 727 C C . LEU A 1 90 ? 10.151 0.767 2.200 1.00 82.06 90 LEU A C 1
ATOM 729 O O . LEU A 1 90 ? 10.848 1.781 2.105 1.00 82.06 90 LEU A O 1
ATOM 733 N N . ASP A 1 91 ? 10.627 -0.469 2.135 1.00 75.62 91 ASP A N 1
ATOM 734 C CA . ASP A 1 91 ? 12.010 -0.735 1.767 1.00 75.62 91 ASP A CA 1
ATOM 735 C C . ASP A 1 91 ? 12.233 -0.287 0.318 1.00 75.62 91 ASP A C 1
ATOM 737 O O . ASP A 1 91 ? 11.361 -0.465 -0.538 1.00 75.62 91 ASP A O 1
ATOM 741 N N . ASP A 1 92 ? 13.379 0.344 0.061 1.00 68.81 92 ASP A N 1
ATOM 742 C CA . ASP A 1 92 ? 13.774 0.717 -1.294 1.00 68.81 92 ASP A CA 1
ATOM 743 C C . ASP A 1 92 ? 14.106 -0.572 -2.045 1.00 68.81 92 ASP A C 1
ATOM 745 O O . ASP A 1 92 ? 15.122 -1.226 -1.785 1.00 68.81 92 ASP A O 1
ATOM 749 N N . ASP A 1 93 ? 13.185 -0.997 -2.904 1.00 67.12 93 ASP A N 1
ATOM 750 C CA . ASP A 1 93 ? 13.322 -2.238 -3.645 1.00 67.12 93 ASP A CA 1
ATOM 751 C C . ASP A 1 93 ? 14.386 -2.011 -4.724 1.00 67.12 93 ASP A C 1
ATOM 753 O O . ASP A 1 93 ? 14.102 -1.545 -5.824 1.00 67.12 93 ASP A O 1
ATOM 757 N N . SER A 1 94 ? 15.645 -2.320 -4.397 1.00 60.19 94 SER A N 1
ATOM 758 C CA . SER A 1 94 ? 16.821 -2.207 -5.287 1.00 60.19 94 SER A CA 1
ATOM 759 C C . SER A 1 94 ? 16.756 -3.077 -6.558 1.00 60.19 94 SER A C 1
ATOM 761 O O . SER A 1 94 ? 17.752 -3.260 -7.262 1.00 60.19 94 SER A O 1
ATOM 763 N N . SER A 1 95 ? 15.586 -3.645 -6.842 1.00 65.06 95 SER A N 1
ATOM 764 C CA . SER A 1 95 ? 15.283 -4.410 -8.035 1.00 65.06 95 SER A CA 1
ATOM 765 C C . SER A 1 95 ? 15.462 -3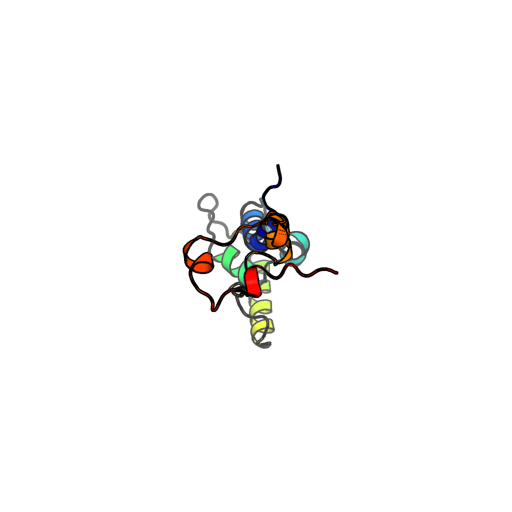.571 -9.305 1.00 65.06 95 SER A C 1
ATOM 767 O O . SER A 1 95 ? 15.167 -2.377 -9.365 1.00 65.06 95 SER A O 1
ATOM 769 N N . ILE A 1 96 ? 16.002 -4.211 -10.340 1.00 64.44 96 ILE A N 1
ATOM 770 C CA . ILE A 1 96 ? 16.184 -3.592 -11.651 1.00 64.44 96 ILE A CA 1
ATOM 771 C C . ILE A 1 96 ? 14.795 -3.497 -12.305 1.00 64.44 96 ILE A C 1
ATOM 773 O O . ILE A 1 96 ? 14.105 -4.515 -12.369 1.00 64.44 96 ILE A O 1
ATOM 777 N N . PRO A 1 97 ? 14.388 -2.330 -12.839 1.00 63.06 97 PRO A N 1
ATOM 778 C CA . PRO A 1 97 ? 13.020 -2.077 -13.318 1.00 63.06 97 PRO A CA 1
ATOM 779 C C . PRO A 1 97 ? 12.613 -2.869 -14.577 1.00 63.06 97 PRO A C 1
ATOM 781 O O . PRO A 1 97 ? 11.531 -2.658 -15.120 1.00 63.06 97 PRO A O 1
ATOM 784 N N . PHE A 1 98 ? 13.472 -3.756 -15.077 1.00 64.38 98 PHE A N 1
ATOM 785 C CA . PHE A 1 98 ? 13.217 -4.620 -16.225 1.00 64.38 98 PHE A CA 1
ATOM 786 C C . PHE A 1 98 ? 13.930 -5.963 -16.042 1.00 64.38 98 PHE A C 1
ATOM 788 O O . PHE A 1 98 ? 15.082 -6.013 -15.602 1.00 64.38 98 PHE A O 1
ATOM 795 N N . SER A 1 99 ? 13.266 -7.061 -16.416 1.00 68.94 99 SER A N 1
ATOM 796 C CA . SER A 1 99 ? 13.931 -8.365 -16.504 1.00 68.94 99 SER A CA 1
ATOM 797 C C . SER A 1 99 ? 14.778 -8.445 -17.778 1.00 68.94 99 SER A C 1
ATOM 799 O O . SER A 1 99 ? 14.449 -7.849 -18.807 1.00 68.94 99 SER A O 1
ATOM 801 N N . VAL A 1 100 ? 15.834 -9.262 -17.752 1.00 71.12 100 VAL A N 1
ATOM 802 C CA . VAL A 1 100 ? 16.548 -9.699 -18.967 1.00 71.12 100 VAL A CA 1
ATOM 803 C C . VAL A 1 100 ? 15.593 -10.337 -19.984 1.00 71.12 100 VAL A C 1
ATOM 805 O O . VAL A 1 100 ? 15.779 -10.196 -21.193 1.00 71.12 100 VAL A O 1
ATOM 808 N N . ASP A 1 101 ? 14.515 -10.960 -19.501 1.00 74.12 101 A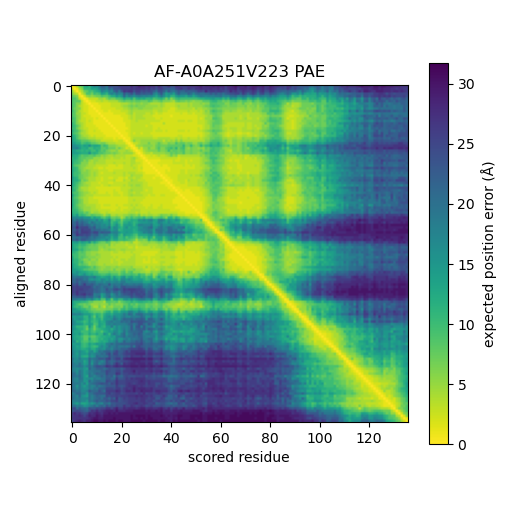SP A N 1
ATOM 809 C CA . ASP A 1 101 ? 13.459 -11.526 -20.337 1.00 74.12 101 ASP A CA 1
ATOM 810 C C . ASP A 1 101 ? 12.657 -10.443 -21.072 1.00 74.12 101 ASP A C 1
ATOM 812 O O . ASP A 1 101 ? 12.237 -10.652 -22.206 1.00 74.12 101 ASP A O 1
ATOM 816 N N . ASP A 1 102 ? 12.456 -9.269 -20.472 1.00 71.81 102 ASP A N 1
ATOM 817 C CA . ASP A 1 102 ? 11.759 -8.160 -21.134 1.00 71.81 102 ASP A CA 1
ATOM 818 C C . ASP A 1 102 ? 12.662 -7.460 -22.152 1.00 71.81 102 ASP A C 1
ATOM 820 O O . ASP A 1 102 ? 12.210 -7.080 -23.233 1.00 71.81 102 ASP A O 1
ATOM 824 N N . LEU A 1 103 ? 13.961 -7.383 -21.857 1.00 72.94 103 LEU A N 1
ATOM 825 C CA . LEU A 1 103 ? 14.978 -6.899 -22.789 1.00 72.94 103 LEU A CA 1
ATOM 826 C C . LEU A 1 103 ? 15.063 -7.794 -24.032 1.00 72.94 103 LEU A C 1
ATOM 828 O O . LEU A 1 103 ? 14.984 -7.296 -25.156 1.00 72.94 103 LEU A O 1
ATOM 832 N N . SER A 1 104 ? 15.131 -9.114 -23.836 1.00 73.38 104 SER A N 1
ATOM 833 C CA . SER A 1 104 ? 15.217 -10.089 -24.932 1.00 73.38 104 SER A CA 1
ATOM 834 C C . SER A 1 104 ? 13.979 -10.112 -25.833 1.00 73.38 104 SER A C 1
ATOM 836 O O . SER A 1 104 ? 14.120 -10.314 -27.034 1.00 73.38 104 SER A O 1
ATOM 838 N N . LYS A 1 105 ? 12.779 -9.839 -25.300 1.00 74.00 105 LYS A N 1
ATOM 839 C CA . LYS A 1 105 ? 11.551 -9.693 -26.107 1.00 74.00 105 LYS A CA 1
ATOM 840 C C . LYS A 1 105 ? 11.560 -8.452 -27.002 1.00 74.00 105 LYS A C 1
ATOM 842 O O . LYS A 1 105 ? 10.861 -8.444 -28.010 1.00 74.00 105 LYS A O 1
ATOM 847 N N . SER A 1 106 ? 12.281 -7.401 -26.607 1.00 70.38 106 SER A N 1
ATOM 848 C CA . SER A 1 106 ? 12.360 -6.141 -27.362 1.00 70.38 106 SER A CA 1
ATOM 849 C C . SER A 1 106 ? 13.526 -6.089 -28.349 1.00 70.38 106 SER A C 1
ATOM 851 O O . SER A 1 106 ? 13.484 -5.298 -29.289 1.00 70.38 106 SER A O 1
ATOM 853 N N . MET A 1 107 ? 14.558 -6.916 -28.151 1.00 75.94 107 MET A N 1
ATOM 854 C CA . MET A 1 107 ? 15.670 -7.019 -29.090 1.00 75.94 107 MET A CA 1
ATOM 855 C C . MET A 1 107 ? 15.211 -7.733 -30.357 1.00 75.94 107 MET A C 1
ATOM 857 O O . MET A 1 107 ? 14.735 -8.868 -30.316 1.00 75.94 107 MET A O 1
ATOM 861 N N . GLU A 1 108 ? 15.405 -7.083 -31.501 1.00 73.88 108 GLU A N 1
ATOM 862 C CA . GLU A 1 108 ? 15.350 -7.779 -32.780 1.00 73.88 108 GLU A CA 1
ATOM 863 C C . GLU A 1 108 ? 16.411 -8.886 -32.776 1.00 73.88 108 GLU A C 1
ATOM 865 O O . GLU A 1 108 ? 17.552 -8.676 -32.353 1.00 73.88 108 GLU A O 1
ATOM 870 N N . GLN A 1 109 ? 16.037 -10.089 -33.216 1.00 70.12 109 GLN A N 1
ATOM 871 C CA . GLN A 1 109 ? 16.987 -11.181 -33.403 1.00 70.12 109 GLN A CA 1
ATOM 872 C C . GLN A 1 109 ? 17.884 -10.844 -34.594 1.00 70.12 109 GLN A C 1
ATOM 874 O O . GLN A 1 109 ? 17.599 -11.212 -35.730 1.00 70.12 109 GLN A O 1
ATOM 879 N N . ILE A 1 110 ? 18.962 -10.107 -34.335 1.00 72.94 110 ILE A N 1
ATOM 880 C CA . ILE A 1 110 ? 19.954 -9.802 -35.356 1.00 72.94 110 ILE A CA 1
ATOM 881 C C . ILE A 1 110 ? 20.844 -11.032 -35.515 1.00 72.94 110 ILE A C 1
ATOM 883 O O . ILE A 1 110 ? 21.564 -11.429 -34.596 1.00 72.94 110 ILE A O 1
ATOM 887 N N . ASN A 1 111 ? 20.798 -11.642 -36.695 1.00 71.88 111 ASN A N 1
ATOM 888 C CA . ASN A 1 111 ? 21.765 -12.657 -37.068 1.00 71.88 111 ASN A CA 1
ATOM 889 C C . ASN A 1 111 ? 23.106 -11.970 -37.349 1.00 71.88 111 ASN A C 1
ATOM 891 O O . ASN A 1 111 ? 23.247 -11.241 -38.327 1.00 71.88 111 ASN A O 1
ATOM 895 N N . ILE A 1 112 ? 24.093 -12.202 -36.485 1.00 67.19 112 ILE A N 1
ATOM 896 C CA . ILE A 1 112 ? 25.425 -11.583 -36.578 1.00 67.19 112 ILE A CA 1
ATOM 897 C C . ILE A 1 112 ? 2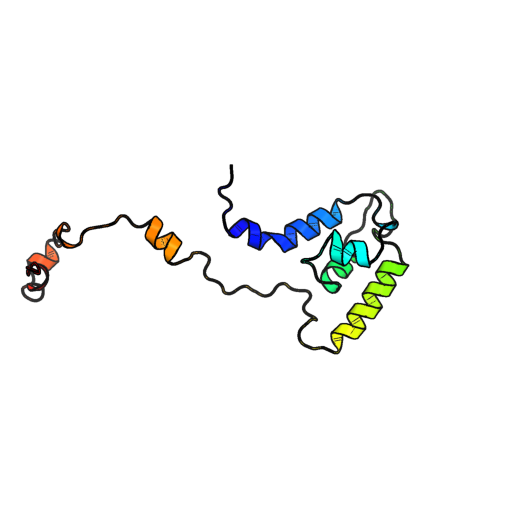6.096 -11.904 -37.925 1.00 67.19 112 ILE A C 1
ATOM 899 O O . ILE A 1 112 ? 26.875 -11.100 -38.424 1.00 67.19 112 ILE A O 1
ATOM 903 N N . ALA A 1 113 ? 25.755 -13.039 -38.547 1.00 69.25 113 ALA A N 1
ATOM 904 C CA . ALA A 1 113 ? 26.279 -13.426 -39.855 1.00 69.25 113 ALA A CA 1
ATOM 905 C C . ALA A 1 113 ? 25.792 -12.535 -41.016 1.00 69.25 113 ALA A C 1
ATOM 907 O O . ALA A 1 113 ? 26.433 -12.529 -42.067 1.00 69.25 113 ALA A O 1
ATOM 908 N N . ASP A 1 114 ? 24.696 -11.792 -40.827 1.00 69.56 114 ASP A N 1
ATOM 909 C CA . ASP A 1 114 ? 24.091 -10.918 -41.841 1.00 69.56 114 ASP A CA 1
ATOM 910 C C . ASP A 1 114 ? 24.505 -9.441 -41.671 1.00 69.56 114 ASP A C 1
ATOM 912 O O . ASP A 1 114 ? 24.071 -8.578 -42.435 1.00 69.56 114 ASP A O 1
ATOM 916 N N . ILE A 1 115 ? 25.350 -9.129 -40.677 1.00 77.38 115 ILE A N 1
ATOM 917 C CA . ILE A 1 115 ? 25.860 -7.776 -40.432 1.00 77.38 115 ILE A CA 1
ATOM 918 C C . ILE A 1 115 ? 27.212 -7.613 -41.131 1.00 77.38 115 ILE A C 1
ATOM 920 O O . ILE A 1 115 ? 28.200 -8.237 -40.745 1.00 77.38 115 ILE A O 1
ATOM 924 N N . GLU A 1 116 ? 27.282 -6.729 -42.126 1.00 77.06 116 GLU A N 1
ATOM 925 C CA . GLU A 1 116 ? 28.557 -6.363 -42.743 1.00 77.06 116 GLU A CA 1
ATOM 926 C C . GLU A 1 116 ? 29.379 -5.464 -41.791 1.00 77.06 116 GLU A C 1
ATOM 928 O O . GLU A 1 116 ? 28.852 -4.470 -41.272 1.00 77.06 116 GLU A O 1
ATOM 933 N N . PRO A 1 117 ? 30.663 -5.782 -41.532 1.00 76.75 117 PRO A N 1
ATOM 934 C CA . PRO A 1 117 ? 31.533 -4.947 -40.715 1.00 76.75 117 PRO A CA 1
ATOM 935 C C . PRO A 1 117 ? 31.666 -3.523 -41.284 1.00 76.75 117 PRO A C 1
ATOM 937 O O . PRO A 1 117 ? 31.819 -3.351 -42.493 1.00 76.75 117 PRO A O 1
ATOM 940 N N . PRO A 1 118 ? 31.678 -2.482 -40.432 1.00 81.50 118 PRO A N 1
ATOM 941 C CA . PRO A 1 118 ? 31.931 -1.113 -40.867 1.00 81.50 118 PRO A CA 1
ATOM 942 C C . PRO A 1 118 ? 33.272 -0.959 -41.619 1.00 81.50 118 PRO A C 1
ATOM 944 O O . PRO A 1 118 ? 34.273 -1.525 -41.168 1.00 81.50 118 PRO A O 1
ATOM 947 N N . PRO A 1 119 ? 33.356 -0.100 -42.660 1.00 78.50 119 PRO A N 1
ATOM 948 C CA . PRO A 1 119 ? 34.558 0.084 -43.488 1.00 78.50 119 PRO A CA 1
ATOM 949 C C . PRO A 1 119 ? 35.888 0.287 -42.733 1.00 78.50 119 PRO A C 1
ATOM 951 O O . PRO A 1 119 ? 36.882 -0.322 -43.122 1.00 78.50 119 PRO A O 1
ATOM 954 N N . PRO A 1 120 ? 35.949 1.045 -41.613 1.00 79.75 120 PRO A N 1
ATOM 955 C CA . PRO A 1 120 ? 37.200 1.234 -40.872 1.00 79.75 120 PRO A CA 1
ATOM 956 C C . PRO A 1 120 ? 37.786 -0.056 -40.278 1.00 79.75 120 PRO A C 1
ATOM 958 O O . PRO A 1 120 ? 38.981 -0.118 -39.995 1.00 79.75 120 PRO A O 1
ATOM 961 N N . LEU A 1 121 ? 36.948 -1.072 -40.049 1.00 79.12 121 LEU A N 1
ATOM 962 C CA . LEU A 1 121 ? 37.383 -2.384 -39.570 1.00 79.12 121 LEU A CA 1
ATOM 963 C C . LEU A 1 121 ? 37.843 -3.280 -40.727 1.00 79.12 121 LEU A C 1
ATOM 965 O O . LEU A 1 121 ? 38.708 -4.126 -40.519 1.00 79.12 121 LEU A O 1
ATOM 969 N N . CYS A 1 122 ? 37.321 -3.065 -41.939 1.00 73.44 122 CYS A N 1
ATOM 970 C CA . CYS A 1 122 ? 37.751 -3.756 -43.158 1.00 73.44 122 CYS A CA 1
ATOM 971 C C . CYS A 1 122 ? 39.197 -3.402 -43.532 1.00 73.44 122 CYS A C 1
ATOM 973 O O . CYS A 1 122 ? 39.963 -4.269 -43.948 1.00 73.44 122 CYS A O 1
ATOM 975 N N . ASP A 1 123 ? 39.576 -2.137 -43.336 1.00 78.06 123 ASP A N 1
ATOM 976 C CA . ASP A 1 123 ? 40.891 -1.609 -43.719 1.00 78.06 123 ASP A CA 1
ATOM 977 C C . ASP A 1 123 ? 42.021 -2.016 -42.756 1.00 78.06 123 ASP A C 1
ATOM 979 O O . ASP A 1 123 ? 43.203 -1.811 -43.044 1.00 78.06 123 ASP A O 1
ATOM 983 N N . 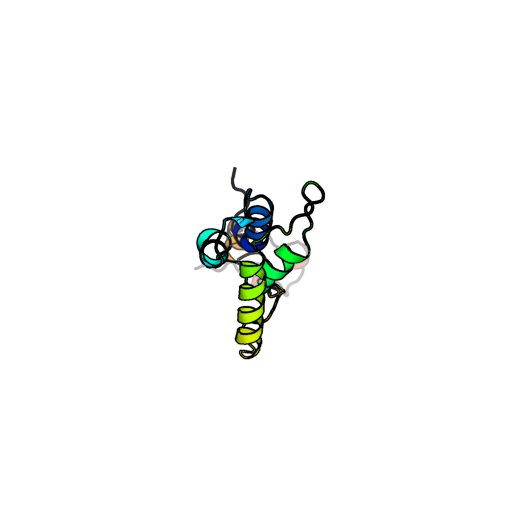ASN A 1 124 ? 41.686 -2.598 -41.599 1.00 80.75 124 ASN A N 1
ATOM 984 C CA . ASN A 1 124 ? 42.652 -2.979 -40.578 1.00 80.75 124 ASN A CA 1
ATOM 985 C C . ASN A 1 124 ? 42.836 -4.504 -40.524 1.00 80.75 124 ASN A C 1
ATOM 987 O O . ASN A 1 124 ? 41.979 -5.253 -40.054 1.00 80.75 124 ASN A O 1
ATOM 991 N N . SER A 1 125 ? 44.024 -4.962 -40.931 1.00 79.62 125 SER A N 1
ATOM 992 C CA . SER A 1 125 ? 44.403 -6.381 -40.982 1.00 79.62 125 SER A CA 1
ATOM 993 C C . SER A 1 125 ? 44.300 -7.120 -39.639 1.00 79.62 125 SER A C 1
ATOM 995 O O . SER A 1 125 ? 44.192 -8.349 -39.621 1.00 79.62 125 SER A O 1
ATOM 997 N N . GLY A 1 126 ? 44.308 -6.395 -38.514 1.00 82.88 126 GLY A N 1
ATOM 998 C CA . GLY A 1 126 ? 44.094 -6.944 -37.172 1.00 82.88 126 GLY A CA 1
ATOM 999 C C . GLY A 1 126 ? 42.672 -7.463 -36.922 1.00 82.88 126 GLY A C 1
ATOM 1000 O O . GLY A 1 126 ? 42.468 -8.223 -35.979 1.00 82.88 126 GLY A O 1
ATOM 1001 N N . PHE A 1 127 ? 41.706 -7.111 -37.776 1.00 81.12 127 PHE A N 1
ATOM 1002 C CA . PHE A 1 127 ? 40.303 -7.531 -37.674 1.00 81.12 127 PHE A CA 1
ATOM 1003 C C . PHE A 1 127 ? 39.895 -8.580 -38.715 1.00 81.12 127 PHE A C 1
ATOM 1005 O O . PHE A 1 127 ? 38.710 -8.826 -38.927 1.00 81.12 127 PHE A O 1
ATOM 1012 N N . SER A 1 128 ? 40.867 -9.259 -39.332 1.00 75.69 128 SER A N 1
ATOM 1013 C CA . SER A 1 128 ? 40.620 -10.338 -40.303 1.00 75.69 128 SER A CA 1
ATOM 1014 C C . SER A 1 128 ? 39.696 -11.454 -39.778 1.00 75.69 128 SER A C 1
ATOM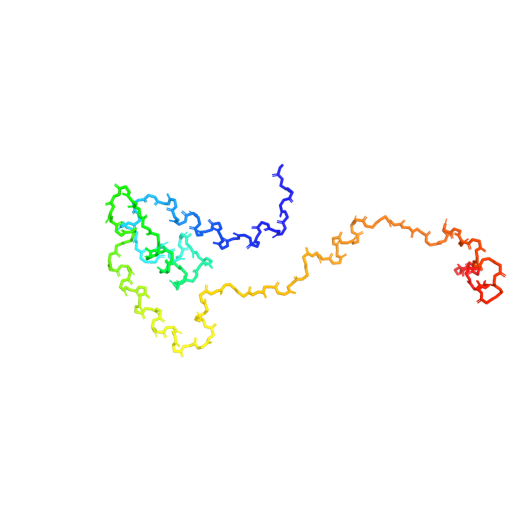 1016 O O . SER A 1 128 ? 38.959 -12.054 -40.556 1.00 75.69 128 SER A O 1
ATOM 1018 N N . PHE A 1 129 ? 39.666 -11.686 -38.460 1.00 79.00 129 PHE A N 1
ATOM 1019 C CA . PHE A 1 129 ? 38.812 -12.684 -37.805 1.00 79.00 129 PHE A CA 1
ATOM 1020 C C . PHE A 1 129 ? 37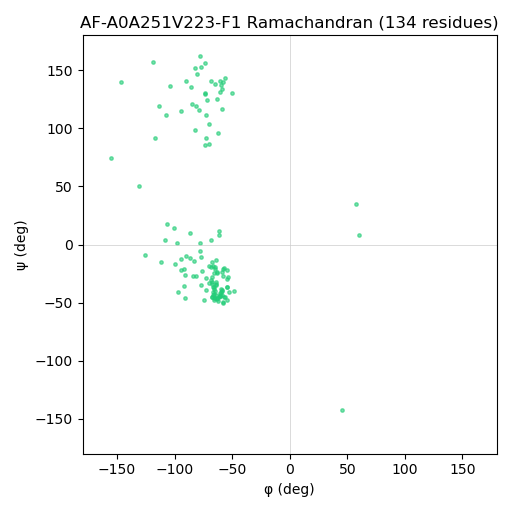.303 -12.402 -37.908 1.00 79.00 129 PHE A C 1
ATOM 1022 O O . PHE A 1 129 ? 36.517 -13.334 -37.767 1.00 79.00 129 PHE A O 1
ATOM 1029 N N . LEU A 1 130 ? 36.889 -11.155 -38.170 1.00 74.12 130 LEU A N 1
ATOM 1030 C CA . LEU A 1 130 ? 35.476 -10.800 -38.368 1.00 74.12 130 LEU A CA 1
ATOM 1031 C C . LEU A 1 130 ? 34.911 -11.347 -39.690 1.00 74.12 130 LEU A C 1
ATOM 1033 O O . LEU A 1 130 ? 33.700 -11.468 -39.836 1.00 74.12 130 LEU A O 1
ATOM 1037 N N . TRP A 1 131 ? 35.786 -11.703 -40.636 1.00 68.12 131 TRP A N 1
ATOM 1038 C CA . TRP A 1 131 ? 35.426 -12.260 -41.945 1.00 68.12 131 TRP A CA 1
ATOM 1039 C C . TRP A 1 131 ? 35.443 -13.787 -41.976 1.00 68.12 131 TRP A C 1
ATOM 1041 O O . TRP A 1 131 ? 34.949 -14.394 -42.929 1.00 68.12 131 TRP A O 1
ATOM 1051 N N . SER A 1 132 ? 36.009 -14.420 -40.946 1.00 63.25 132 SER A N 1
ATOM 1052 C CA . SER A 1 132 ? 36.018 -15.871 -40.798 1.00 63.25 132 SER A CA 1
ATOM 1053 C C . SER A 1 132 ? 34.621 -16.330 -40.403 1.00 63.25 132 SER A C 1
ATOM 1055 O O . SER A 1 132 ? 34.297 -16.471 -39.225 1.00 63.25 132 SER A O 1
ATOM 1057 N N . ARG A 1 133 ? 33.767 -16.534 -41.406 1.00 58.66 133 ARG A N 1
ATOM 1058 C CA . ARG A 1 133 ? 32.455 -17.145 -41.215 1.00 58.66 133 ARG A CA 1
ATOM 1059 C C . ARG A 1 133 ? 32.686 -18.527 -40.607 1.00 58.66 133 ARG A C 1
ATOM 1061 O O . ARG A 1 133 ? 33.363 -19.349 -41.216 1.00 58.66 133 ARG A O 1
ATOM 1068 N N . ALA A 1 134 ? 32.194 -18.748 -39.390 1.00 53.69 134 ALA A N 1
ATOM 1069 C CA . ALA A 1 134 ? 32.231 -20.060 -38.761 1.00 53.69 134 ALA A CA 1
ATOM 1070 C C . ALA A 1 134 ? 31.398 -21.020 -39.623 1.00 53.69 134 ALA A C 1
ATOM 1072 O O . ALA A 1 134 ? 30.170 -21.037 -39.543 1.00 53.69 134 ALA A O 1
ATOM 1073 N N . GLU A 1 135 ? 32.060 -21.757 -40.514 1.00 49.19 135 GLU A N 1
ATOM 1074 C CA . GLU A 1 135 ? 31.498 -22.974 -41.086 1.00 49.19 135 GLU A CA 1
ATOM 1075 C C . GLU A 1 135 ? 31.301 -23.956 -39.927 1.00 49.19 135 GLU A C 1
ATOM 1077 O O . GLU A 1 135 ? 32.205 -24.154 -39.113 1.00 49.19 135 GLU A O 1
ATOM 1082 N N . SER A 1 136 ? 30.065 -24.446 -39.801 1.00 41.19 136 SER A N 1
ATOM 1083 C CA . SER A 1 136 ? 29.637 -25.404 -38.775 1.00 41.19 136 SER A CA 1
ATOM 1084 C C . SER A 1 136 ? 30.464 -26.684 -38.774 1.00 41.19 136 SER A C 1
ATOM 1086 O O . SER A 1 136 ? 30.836 -27.145 -39.876 1.00 41.19 136 SER A O 1
#

InterPro domains:
  IPR002710 Dilute domain [PF01843] (5-57)
  IPR002710 Dilute domain [PS51126] (1-78)
  IPR052072 Vascular development regulator domain-containing protein [PTHR16027] (7-130)

Solvent-accessible surface area (backbone atoms only — not comparable to full-atom values): 8771 Å² total; per-residue (Å²): 144,79,92,49,71,72,64,53,65,71,42,48,55,60,52,33,52,51,53,62,67,70,54,77,72,42,53,78,54,52,60,63,50,44,43,66,72,63,27,70,80,55,51,69,59,42,52,51,51,53,49,73,71,54,74,52,85,88,72,79,53,71,55,49,34,70,68,45,57,52,51,47,52,53,50,50,60,60,42,56,78,42,91,84,74,67,68,69,65,80,79,83,73,85,66,69,99,62,54,71,69,59,52,58,72,70,49,75,89,75,59,71,90,76,59,80,78,59,68,81,52,70,76,35,79,91,45,56,70,81,71,59,72,82,77,129

pLDDT: mean 74.83, std 12.31, range [41.19, 90.44]

Mean predicted aligned error: 14.01 Å

Organism: Helianthus annuus (NCBI:txid4232)

Sequence (136 aa):
MFYAGSAWDELKHLRQAIGFLVIHEKSKKTLDEIIYDLCPVLSIQQIYRISTMYWDDKYGTHSLHPDVISKMRVLMTKDSNNAVGSSFLLDDDSSIPFSVDDLSKSMEQINIADIEPPPPLCDNSGFSFLWSRAES

Secondary structure (DSSP, 8-state):
----TTHHHHTHHHHHHHHHHH-S-GGG--HHIIIIII-TTS-HHHHHHHHHH---TTT-S-SS-HHHHHHHHHHHHHHTTSTTS--SSPP-----SS-HHHHHHHS----GGG-PPPHHHHT-GGGGGGG-----

Nearest PDB structures (foldseek):
  7kfl-assembly1_A  TM=8.263E-01  e=2.104E-11  Arabidopsis thaliana
  7kfl-assembly2_B  TM=8.177E-01  e=2.441E-09  Arabidopsis thaliana

Radius of gyration: 27.94 Å; Cα contacts (8 Å, |Δi|>4): 76; chains: 1; bounding box: 62×44×66 Å

Foldseek 3Di:
DPPCPCVVVVCLQVVLLVQLVPDPPQQVDALCCCCPVRHVPADLLLVLCSQVVDADPVPRDRSYHVVSNVVSVVVLVVCVVVVPRNDSDDPPPPDDPDDPVRVVVPDDPDDLVPDDDDPVLVPDPVNVVSVPDPDD